Protein AF-A0A534T6M8-F1 (afdb_monomer_lite)

Structure (mmCIF, N/CA/C/O backbone):
data_AF-A0A534T6M8-F1
#
_entry.id   AF-A0A534T6M8-F1
#
loop_
_atom_site.group_PDB
_atom_site.id
_atom_site.type_symbol
_atom_site.label_atom_id
_atom_site.label_alt_id
_atom_site.label_comp_id
_atom_site.label_asym_id
_atom_site.label_entity_id
_atom_site.label_seq_id
_atom_site.pdbx_PDB_ins_code
_atom_site.Cartn_x
_atom_site.Cartn_y
_atom_site.Cartn_z
_atom_site.occupancy
_atom_site.B_iso_or_equiv
_atom_site.auth_seq_id
_atom_site.auth_comp_id
_atom_site.auth_asym_id
_atom_site.auth_atom_id
_atom_site.pdbx_PDB_model_num
ATOM 1 N N . MET A 1 1 ? -51.639 -43.976 -47.617 1.00 46.75 1 MET A N 1
ATOM 2 C CA . MET A 1 1 ? -50.199 -44.044 -47.299 1.00 46.75 1 MET A CA 1
ATOM 3 C C . MET A 1 1 ? -49.537 -42.845 -47.969 1.00 46.75 1 MET A C 1
ATOM 5 O O . MET A 1 1 ? -49.323 -42.901 -49.167 1.00 46.75 1 MET A O 1
ATOM 9 N N . SER A 1 2 ? -49.333 -41.735 -47.253 1.00 38.12 2 SER A N 1
ATOM 10 C CA . SER A 1 2 ? -48.495 -40.605 -47.702 1.00 38.12 2 SER A CA 1
ATOM 11 C C . SER A 1 2 ? -48.397 -39.552 -46.591 1.00 38.12 2 SER A C 1
ATOM 13 O O . SER A 1 2 ? -49.404 -39.088 -46.064 1.00 38.12 2 SER A O 1
ATOM 15 N N . TRP A 1 3 ? -47.159 -39.241 -46.237 1.00 34.34 3 TRP A N 1
ATOM 16 C CA . TRP A 1 3 ? -46.659 -38.315 -45.220 1.00 34.34 3 TRP A CA 1
ATOM 17 C C . TRP A 1 3 ? -46.841 -36.832 -45.621 1.00 34.34 3 TRP A C 1
ATOM 19 O O . TRP A 1 3 ? -46.656 -36.535 -46.802 1.00 34.34 3 TRP A O 1
ATOM 29 N N . PRO A 1 4 ? -47.137 -35.880 -44.708 1.00 51.78 4 PRO A N 1
ATOM 30 C CA . PRO A 1 4 ? -47.088 -34.450 -45.022 1.00 51.78 4 PRO A CA 1
ATOM 31 C C . PRO A 1 4 ? -45.669 -33.857 -44.849 1.00 51.78 4 PRO A C 1
ATOM 33 O O . PRO A 1 4 ? -44.950 -34.221 -43.916 1.00 51.78 4 PRO A O 1
ATOM 36 N N . PRO A 1 5 ? -45.237 -32.928 -45.719 1.00 46.88 5 PRO A N 1
ATOM 37 C CA . PRO A 1 5 ? -43.882 -32.388 -45.702 1.00 46.88 5 PRO A CA 1
ATOM 38 C C . PRO A 1 5 ? -43.632 -31.389 -44.556 1.00 46.88 5 PRO A C 1
ATOM 40 O O . PRO A 1 5 ? -44.304 -30.372 -44.432 1.00 46.88 5 PRO A O 1
ATOM 43 N N . GLY A 1 6 ? -42.604 -31.704 -43.761 1.00 40.06 6 GLY A N 1
ATOM 44 C CA . GLY A 1 6 ? -41.486 -30.827 -43.382 1.00 40.06 6 GLY A CA 1
ATOM 45 C C . GLY A 1 6 ? -41.773 -29.415 -42.863 1.00 40.06 6 GLY A C 1
ATOM 46 O O . GLY A 1 6 ? -41.867 -28.464 -43.630 1.00 40.06 6 GLY A O 1
ATOM 47 N N . ASN A 1 7 ? -41.734 -29.276 -41.539 1.00 42.38 7 ASN A N 1
ATOM 48 C CA . ASN A 1 7 ? -41.615 -28.013 -40.811 1.00 42.38 7 ASN A CA 1
ATOM 49 C C . ASN A 1 7 ? -40.232 -27.370 -41.076 1.00 42.38 7 ASN A C 1
ATOM 51 O O . ASN A 1 7 ? -39.205 -27.994 -40.804 1.00 42.38 7 ASN A O 1
ATOM 55 N N . ALA A 1 8 ? -40.180 -26.130 -41.570 1.00 51.59 8 ALA A N 1
ATOM 56 C CA . ALA A 1 8 ? -38.939 -25.355 -41.645 1.00 51.59 8 ALA A CA 1
ATOM 57 C C . ALA A 1 8 ? -38.644 -24.711 -40.275 1.00 51.59 8 ALA A C 1
ATOM 59 O O . ALA A 1 8 ? -39.512 -24.018 -39.738 1.00 51.59 8 ALA A O 1
ATOM 60 N N . PRO A 1 9 ? -37.445 -24.870 -39.683 1.00 44.50 9 PRO A N 1
ATOM 61 C CA . PRO A 1 9 ? -37.112 -24.162 -38.459 1.00 44.50 9 PRO A CA 1
ATOM 62 C C . PRO A 1 9 ? -36.810 -22.698 -38.795 1.00 44.50 9 PRO A C 1
ATOM 64 O O . PRO A 1 9 ? -35.793 -22.369 -39.410 1.00 44.50 9 PRO A O 1
ATOM 67 N N . GLY A 1 10 ? -37.703 -21.803 -38.370 1.00 42.62 10 GLY A N 1
ATOM 68 C CA . GLY A 1 10 ? -37.445 -20.369 -38.349 1.00 42.62 10 GLY A CA 1
ATOM 69 C C . GLY A 1 10 ? -36.170 -20.093 -37.555 1.00 42.62 10 GLY A C 1
ATOM 70 O O . GLY A 1 10 ? -36.115 -20.317 -36.345 1.00 42.62 10 GLY A O 1
ATOM 71 N N . ARG A 1 11 ? -35.130 -19.615 -38.245 1.00 46.28 11 ARG A N 1
ATOM 72 C CA . ARG A 1 11 ? -33.892 -19.127 -37.632 1.00 46.28 11 ARG A CA 1
ATOM 73 C C . ARG A 1 11 ? -34.246 -17.924 -36.760 1.00 46.28 11 ARG A C 1
ATOM 75 O O . ARG A 1 11 ? -34.300 -16.796 -37.238 1.00 46.28 11 ARG A O 1
ATOM 82 N N . ARG A 1 12 ? -34.489 -18.152 -35.467 1.00 47.19 12 ARG A N 1
ATOM 83 C CA . ARG A 1 12 ? -34.386 -17.091 -34.465 1.00 47.19 12 ARG A CA 1
ATOM 84 C C . ARG A 1 12 ? -32.921 -16.683 -34.433 1.00 47.19 12 ARG A C 1
ATOM 86 O O . ARG A 1 12 ? -32.090 -17.405 -33.890 1.00 47.19 12 ARG A O 1
ATOM 93 N N . ALA A 1 13 ? -32.603 -15.561 -35.072 1.00 44.47 13 ALA A N 1
ATOM 94 C CA . ALA A 1 13 ? -31.331 -14.892 -34.880 1.00 44.47 13 ALA A CA 1
ATOM 95 C C . ALA A 1 13 ? -31.206 -14.584 -33.383 1.00 44.47 13 ALA A C 1
ATOM 97 O O . ALA A 1 13 ? -31.861 -13.682 -32.862 1.00 44.47 13 ALA A O 1
ATOM 98 N N . ALA A 1 14 ? -30.426 -15.395 -32.671 1.00 51.09 14 ALA A N 1
ATOM 99 C CA . ALA A 1 14 ? -30.012 -15.082 -31.321 1.00 51.09 14 ALA A CA 1
ATOM 100 C C . ALA A 1 14 ? -29.134 -13.835 -31.430 1.00 51.09 14 ALA A C 1
ATOM 102 O O . ALA A 1 14 ? -28.000 -13.904 -31.901 1.00 51.09 14 ALA A O 1
ATOM 103 N N . ALA A 1 15 ? -29.689 -12.679 -31.070 1.00 52.09 15 ALA A N 1
ATOM 104 C CA . ALA A 1 15 ? -28.903 -11.475 -30.885 1.00 52.09 15 ALA A CA 1
ATOM 105 C C . ALA A 1 15 ? -27.841 -11.796 -29.829 1.00 52.09 15 ALA A C 1
ATOM 107 O O . ALA 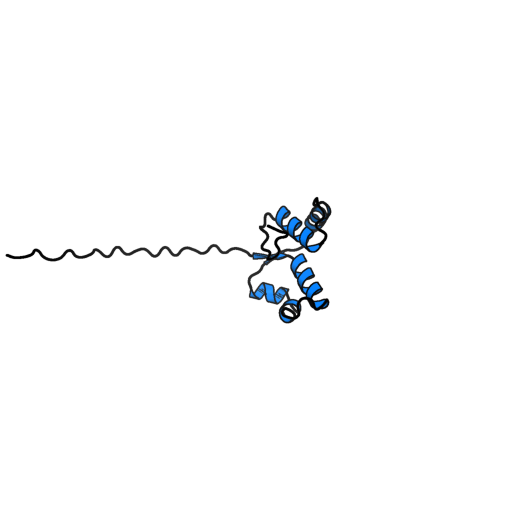A 1 15 ? -28.165 -11.968 -28.651 1.00 52.09 15 ALA A O 1
ATOM 108 N N . ALA A 1 16 ? -26.590 -11.942 -30.266 1.00 53.53 16 ALA A N 1
ATOM 109 C CA . ALA A 1 16 ? -25.448 -12.074 -29.383 1.00 53.53 16 ALA A CA 1
ATOM 110 C C . ALA A 1 16 ? -25.379 -10.793 -28.545 1.00 53.53 16 ALA A C 1
ATOM 112 O O . ALA A 1 16 ? -24.927 -9.741 -29.003 1.00 53.53 16 ALA A O 1
ATOM 113 N N . ARG A 1 17 ? -25.911 -10.862 -27.321 1.00 55.53 17 ARG A N 1
ATOM 114 C CA . ARG A 1 17 ? -25.719 -9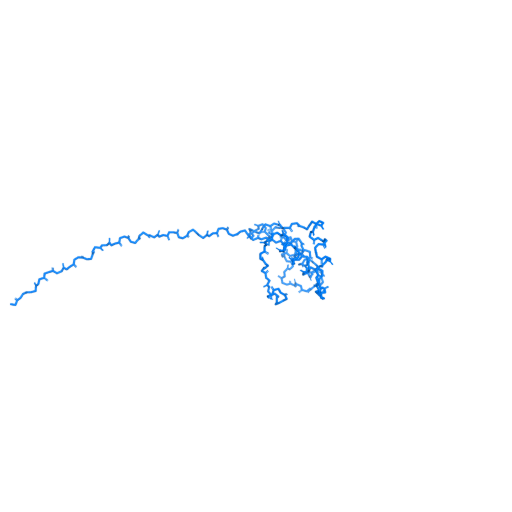.828 -26.312 1.00 55.53 17 ARG A CA 1
ATOM 115 C C . ARG A 1 17 ? -24.237 -9.863 -25.977 1.00 55.53 17 ARG A C 1
ATOM 117 O O . ARG A 1 17 ? -23.792 -10.734 -25.239 1.00 55.53 17 ARG A O 1
ATOM 124 N N . HIS A 1 18 ? -23.474 -8.953 -26.567 1.00 55.28 18 HIS A N 1
ATOM 125 C CA . HIS A 1 18 ? -22.116 -8.686 -26.130 1.00 55.28 18 HIS A CA 1
ATOM 126 C C . HIS A 1 18 ? -22.224 -8.172 -24.694 1.00 55.28 18 HIS A C 1
ATOM 128 O O . HIS A 1 18 ? -22.601 -7.023 -24.462 1.00 55.28 18 HIS A O 1
ATOM 134 N N . ALA A 1 19 ? -21.995 -9.055 -23.723 1.00 58.81 19 ALA A N 1
ATOM 135 C CA . ALA A 1 19 ? -21.863 -8.658 -22.337 1.00 58.81 19 ALA A CA 1
ATOM 136 C C . ALA A 1 19 ? -20.634 -7.750 -22.259 1.00 58.81 19 ALA A C 1
ATOM 138 O O . ALA A 1 19 ? -19.508 -8.185 -22.496 1.00 58.81 19 ALA A O 1
ATOM 139 N N . ARG A 1 20 ? -20.859 -6.462 -22.000 1.00 59.44 20 ARG A N 1
ATOM 140 C CA . ARG A 1 20 ? -19.779 -5.520 -21.740 1.00 59.44 20 ARG A CA 1
ATOM 141 C C . ARG A 1 20 ? -19.150 -5.949 -20.419 1.00 59.44 20 ARG A C 1
ATOM 143 O O . ARG A 1 20 ? -19.780 -5.806 -19.376 1.00 59.44 20 ARG A O 1
ATOM 150 N N . VAL A 1 21 ? -17.950 -6.523 -20.475 1.00 59.91 21 VAL A N 1
ATOM 151 C CA . VAL A 1 21 ? -17.159 -6.789 -19.271 1.00 59.91 21 VAL A CA 1
ATOM 152 C C . VAL A 1 21 ? -16.947 -5.431 -18.594 1.00 59.91 21 VAL A C 1
ATOM 154 O O . VAL A 1 21 ? -16.472 -4.506 -19.263 1.00 59.91 21 VAL A O 1
ATOM 157 N N . PRO A 1 22 ? -17.371 -5.245 -17.332 1.00 64.88 22 PRO A N 1
ATOM 158 C CA . PRO A 1 22 ? -17.131 -3.989 -16.646 1.00 64.88 22 PRO A CA 1
ATOM 159 C C . PRO A 1 22 ? -15.620 -3.772 -16.550 1.00 64.88 22 PRO A C 1
ATOM 161 O O . PRO A 1 22 ? -14.876 -4.676 -16.174 1.00 64.88 22 PRO A O 1
ATOM 164 N N . VAL A 1 23 ? -15.165 -2.576 -16.918 1.00 71.06 23 VAL A N 1
ATOM 165 C CA . VAL A 1 23 ? -13.782 -2.168 -16.668 1.00 71.06 23 VAL A CA 1
ATOM 166 C C . VAL A 1 23 ? -13.680 -1.922 -15.168 1.00 71.06 23 VAL A C 1
ATOM 168 O O . VAL A 1 23 ? -14.216 -0.936 -14.667 1.00 71.06 23 VAL A O 1
ATOM 171 N N . VAL A 1 24 ? -13.059 -2.854 -14.450 1.00 80.56 24 VAL A N 1
ATOM 172 C CA . VAL A 1 24 ? -12.774 -2.708 -13.022 1.00 80.56 24 VAL A CA 1
ATOM 173 C C . VAL A 1 24 ? -11.404 -2.055 -12.893 1.00 80.56 24 VAL A C 1
ATOM 175 O O . VAL A 1 24 ? -10.423 -2.560 -13.435 1.00 80.56 24 VAL A O 1
ATOM 178 N N . ALA A 1 25 ? -11.340 -0.917 -12.203 1.00 88.50 25 ALA A N 1
ATOM 179 C CA . ALA A 1 25 ? -10.069 -0.303 -11.848 1.00 88.50 25 ALA A CA 1
ATOM 180 C C . ALA A 1 25 ? -9.433 -1.101 -10.705 1.00 88.50 25 ALA A C 1
ATOM 182 O O . ALA A 1 25 ? -10.067 -1.322 -9.673 1.00 88.50 25 ALA A O 1
ATOM 183 N N . VAL A 1 26 ? -8.186 -1.528 -10.893 1.00 94.19 26 VAL A N 1
ATOM 184 C CA . VAL A 1 26 ? -7.397 -2.199 -9.856 1.00 94.19 26 VAL A CA 1
ATOM 185 C C . VAL A 1 26 ? -6.353 -1.216 -9.357 1.00 94.19 26 VAL A C 1
ATOM 187 O O . VAL A 1 26 ? -5.602 -0.652 -10.153 1.00 94.19 26 VAL A O 1
ATOM 190 N N . PHE A 1 27 ? -6.310 -1.009 -8.046 1.00 96.31 27 PHE A N 1
ATOM 191 C CA . PHE A 1 27 ? -5.356 -0.111 -7.412 1.00 96.31 27 PHE A CA 1
ATOM 192 C C . PHE A 1 27 ? -4.215 -0.901 -6.775 1.00 96.31 27 PHE A C 1
ATOM 194 O O . PHE A 1 27 ? -4.450 -1.946 -6.171 1.00 96.31 27 PHE A O 1
ATOM 201 N N . LEU A 1 28 ? -2.989 -0.381 -6.859 1.00 96.62 28 LEU A N 1
ATOM 202 C CA . LEU A 1 28 ? -1.867 -0.855 -6.054 1.00 96.62 28 LEU A CA 1
ATOM 203 C C . LEU A 1 28 ? -1.446 0.234 -5.069 1.00 96.62 28 LEU A C 1
ATOM 205 O O . LEU A 1 28 ? -1.034 1.330 -5.457 1.00 96.62 28 LEU A O 1
ATOM 209 N N . SER A 1 29 ? -1.542 -0.092 -3.783 1.00 97.75 29 SER A N 1
ATOM 210 C CA . SER A 1 29 ? -1.117 0.787 -2.699 1.00 97.75 29 SER A CA 1
ATOM 211 C C . SER A 1 29 ? 0.391 1.027 -2.721 1.00 97.75 29 SER A C 1
ATOM 213 O O . SER A 1 29 ? 1.185 0.096 -2.878 1.00 97.75 29 SER A O 1
ATOM 215 N N . ALA A 1 30 ? 0.800 2.267 -2.441 1.00 97.75 30 ALA A N 1
ATOM 216 C CA . ALA A 1 30 ? 2.193 2.587 -2.147 1.00 97.75 30 ALA A CA 1
ATOM 217 C C . ALA A 1 30 ? 2.761 1.766 -0.965 1.00 97.75 30 ALA A C 1
ATOM 219 O O . ALA A 1 30 ? 3.963 1.505 -0.938 1.00 97.75 30 ALA A O 1
ATOM 220 N N . ALA A 1 31 ? 1.922 1.297 -0.029 1.00 96.81 31 ALA A N 1
ATOM 221 C CA . ALA A 1 31 ? 2.326 0.384 1.043 1.00 96.81 31 ALA A CA 1
ATOM 222 C C . ALA A 1 31 ? 2.750 -0.983 0.490 1.00 96.81 31 ALA A C 1
ATOM 224 O O . ALA A 1 31 ? 3.797 -1.495 0.875 1.00 96.81 31 ALA A O 1
ATOM 225 N N . SER A 1 32 ? 2.000 -1.539 -0.467 1.00 95.69 32 SER A N 1
ATOM 226 C CA . SER A 1 32 ? 2.364 -2.793 -1.140 1.00 95.69 32 SER A CA 1
ATOM 227 C C . SER A 1 32 ? 3.653 -2.642 -1.945 1.00 95.69 32 SER A C 1
ATOM 229 O O . SER A 1 32 ? 4.507 -3.521 -1.907 1.00 95.69 32 SER A O 1
ATOM 231 N N . VAL A 1 33 ? 3.842 -1.512 -2.637 1.00 96.69 33 VAL A N 1
ATOM 232 C CA . VAL A 1 33 ? 5.101 -1.217 -3.346 1.00 96.69 33 VAL A CA 1
ATOM 233 C C . VAL A 1 33 ? 6.280 -1.171 -2.367 1.00 96.69 33 VAL A C 1
ATOM 235 O O . VAL A 1 33 ? 7.334 -1.770 -2.612 1.00 96.69 33 VAL A O 1
ATOM 238 N N . TRP A 1 34 ? 6.103 -0.490 -1.233 1.00 96.25 34 TRP A N 1
ATOM 239 C CA . TRP A 1 34 ? 7.110 -0.419 -0.178 1.00 96.25 34 TRP A CA 1
ATOM 240 C C . TRP A 1 34 ? 7.406 -1.805 0.421 1.00 96.25 34 TRP A C 1
ATOM 242 O O . TRP A 1 34 ? 8.569 -2.165 0.624 1.00 96.25 34 TRP A O 1
ATOM 252 N N . GLU A 1 35 ? 6.387 -2.634 0.625 1.00 94.81 35 GLU A N 1
ATOM 253 C CA . GLU A 1 35 ? 6.558 -3.993 1.122 1.00 94.81 35 GLU A CA 1
ATOM 254 C C . GLU A 1 35 ? 7.293 -4.895 0.111 1.00 94.81 35 GLU A C 1
ATOM 256 O O . GLU A 1 35 ? 8.260 -5.567 0.482 1.00 94.81 35 GLU A O 1
ATOM 261 N N . ILE A 1 36 ? 6.902 -4.873 -1.171 1.00 94.88 36 ILE A N 1
ATOM 262 C CA . ILE A 1 36 ? 7.543 -5.633 -2.260 1.00 94.88 36 ILE A CA 1
ATOM 263 C C . ILE A 1 36 ? 9.039 -5.318 -2.319 1.00 94.88 36 ILE A C 1
ATOM 265 O O . ILE A 1 36 ? 9.876 -6.224 -2.277 1.00 94.88 36 ILE A O 1
ATOM 269 N N . THR A 1 37 ? 9.388 -4.032 -2.374 1.00 95.69 37 THR A N 1
ATOM 270 C CA . THR A 1 37 ? 10.786 -3.586 -2.480 1.00 95.69 37 THR A CA 1
ATOM 271 C C . THR A 1 37 ? 11.583 -3.907 -1.212 1.00 95.69 37 THR A C 1
ATOM 273 O O . THR A 1 37 ? 12.736 -4.340 -1.292 1.00 95.69 37 THR A O 1
ATOM 276 N N . THR A 1 38 ? 10.960 -3.816 -0.032 1.00 94.69 38 THR A N 1
ATOM 277 C CA . THR A 1 38 ? 11.578 -4.210 1.245 1.00 94.69 38 THR A CA 1
ATOM 278 C C . THR A 1 38 ? 11.847 -5.713 1.306 1.00 94.69 38 THR A C 1
ATOM 280 O O . THR A 1 38 ? 12.959 -6.127 1.645 1.00 94.69 38 THR A O 1
ATOM 283 N N . LYS A 1 39 ? 10.863 -6.548 0.955 1.00 93.62 39 LYS A N 1
ATOM 284 C CA . LYS A 1 39 ? 11.003 -8.011 0.931 1.00 93.62 39 LYS A CA 1
ATOM 285 C C . LYS A 1 39 ? 12.041 -8.453 -0.108 1.00 93.62 39 LYS A C 1
ATOM 287 O O . LYS A 1 39 ? 12.829 -9.351 0.186 1.00 93.62 39 LYS A O 1
ATOM 292 N N . ALA A 1 40 ? 12.101 -7.803 -1.273 1.00 95.88 40 ALA A N 1
ATOM 293 C CA . ALA A 1 40 ? 13.129 -8.046 -2.287 1.00 95.88 40 ALA A CA 1
ATOM 294 C C . ALA A 1 40 ? 14.541 -7.733 -1.763 1.00 95.88 40 ALA A C 1
ATOM 296 O O . ALA A 1 40 ? 15.417 -8.593 -1.837 1.00 95.88 40 ALA A O 1
ATOM 297 N N . ARG A 1 41 ? 14.744 -6.561 -1.141 1.00 95.75 41 ARG A N 1
ATOM 298 C CA . ARG A 1 41 ? 16.022 -6.179 -0.507 1.00 95.75 41 ARG A CA 1
ATOM 299 C C . ARG A 1 41 ? 16.470 -7.178 0.564 1.00 95.75 41 ARG A C 1
ATOM 301 O O . ARG A 1 41 ? 17.657 -7.446 0.694 1.00 95.75 41 ARG A O 1
ATOM 308 N N . LEU A 1 42 ? 15.527 -7.727 1.331 1.00 96.38 42 LEU A N 1
ATOM 309 C CA . LEU A 1 42 ? 15.790 -8.742 2.359 1.00 96.38 42 LEU A CA 1
ATOM 310 C C . LEU A 1 42 ? 15.969 -10.164 1.791 1.00 96.38 42 LEU A C 1
ATOM 312 O O . LEU A 1 42 ? 16.067 -11.112 2.566 1.00 96.38 42 LEU A O 1
ATOM 316 N N . GLY A 1 43 ? 15.959 -10.343 0.465 1.00 94.81 43 GLY A N 1
ATOM 317 C CA . GLY A 1 43 ? 16.108 -11.648 -0.186 1.00 94.81 43 GLY A CA 1
ATOM 318 C C . GLY A 1 43 ? 14.888 -12.567 -0.061 1.00 94.81 43 GLY A C 1
ATOM 319 O O . GLY A 1 43 ? 14.964 -13.739 -0.418 1.00 94.81 43 GLY A O 1
ATOM 320 N N . LYS A 1 44 ? 13.747 -12.057 0.418 1.00 94.06 44 LYS A N 1
ATOM 321 C CA . LYS A 1 44 ? 12.515 -12.838 0.629 1.00 94.06 44 LYS A CA 1
ATOM 322 C C . LYS A 1 44 ? 11.701 -13.047 -0.653 1.00 94.06 44 LYS A C 1
ATOM 324 O O . LYS A 1 44 ? 10.818 -13.896 -0.674 1.00 94.06 44 LYS A O 1
ATOM 329 N N . LEU A 1 45 ? 11.996 -12.296 -1.719 1.00 91.69 45 LEU A N 1
ATOM 330 C CA . LEU A 1 45 ? 11.324 -12.391 -3.023 1.00 91.69 45 LEU A CA 1
ATOM 331 C C . LEU A 1 45 ? 12.317 -12.616 -4.181 1.00 91.69 45 LEU A C 1
ATOM 333 O O . LEU A 1 45 ? 12.381 -11.802 -5.104 1.00 91.69 45 LEU A O 1
ATOM 337 N N . PRO A 1 46 ? 13.079 -13.726 -4.194 1.00 89.38 46 PRO A N 1
ATOM 338 C CA . PRO A 1 46 ? 14.097 -13.963 -5.224 1.00 89.38 46 PRO A CA 1
ATOM 339 C C . PRO A 1 46 ? 13.506 -14.062 -6.640 1.00 89.38 46 PRO A C 1
ATOM 341 O O . PRO A 1 46 ? 14.166 -13.718 -7.615 1.00 89.38 46 PRO A O 1
ATOM 344 N N . ARG A 1 47 ? 12.240 -14.486 -6.766 1.00 91.75 47 ARG A N 1
ATOM 345 C CA . ARG A 1 47 ? 11.531 -14.584 -8.054 1.00 91.75 47 ARG A CA 1
ATOM 346 C C . ARG A 1 47 ? 10.921 -13.267 -8.537 1.00 91.75 47 ARG A C 1
ATOM 348 O O . ARG A 1 47 ? 10.502 -13.200 -9.684 1.00 91.75 47 ARG A O 1
ATOM 355 N N . ALA A 1 48 ? 10.863 -12.238 -7.690 1.00 88.25 48 ALA A N 1
ATOM 356 C CA . ALA A 1 48 ? 10.234 -10.959 -8.024 1.00 88.25 48 ALA A CA 1
ATOM 357 C C . ALA A 1 48 ? 11.245 -9.811 -8.164 1.00 88.25 48 ALA A C 1
ATOM 359 O O . ALA A 1 48 ? 10.837 -8.657 -8.211 1.00 88.25 48 ALA A O 1
ATOM 360 N N . LEU A 1 49 ? 12.552 -10.096 -8.247 1.00 92.81 49 LEU A N 1
ATOM 361 C CA . LEU A 1 49 ? 13.591 -9.059 -8.321 1.00 92.81 49 LEU A CA 1
ATOM 362 C C . LEU A 1 49 ? 13.419 -8.129 -9.530 1.00 92.81 49 LEU A C 1
ATOM 364 O O . LEU A 1 49 ? 13.575 -6.923 -9.386 1.00 92.81 49 LEU A O 1
ATOM 368 N N . ALA A 1 50 ? 13.041 -8.671 -10.692 1.00 93.06 50 ALA A N 1
ATOM 369 C CA . ALA A 1 50 ? 12.787 -7.868 -11.890 1.00 93.06 50 ALA A CA 1
ATOM 370 C C . ALA A 1 50 ? 11.600 -6.907 -11.705 1.00 93.06 50 ALA A C 1
ATOM 372 O O . ALA A 1 50 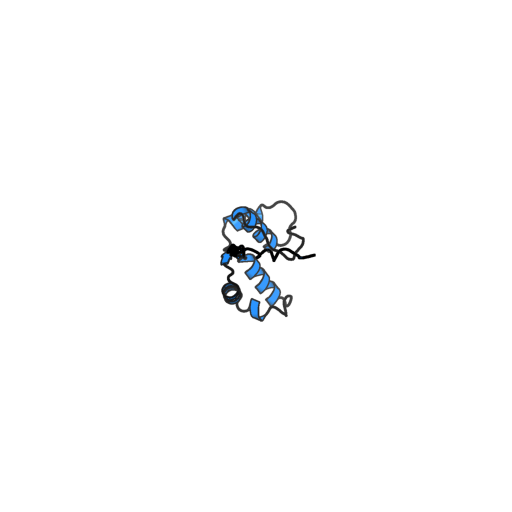? 11.676 -5.755 -12.112 1.00 93.06 50 ALA A O 1
ATOM 373 N N . VAL A 1 51 ? 10.531 -7.361 -11.040 1.00 93.50 51 VAL A N 1
ATOM 374 C CA . VAL A 1 51 ? 9.371 -6.517 -10.711 1.00 93.50 51 VAL A CA 1
ATOM 375 C C . VAL A 1 51 ? 9.744 -5.481 -9.652 1.00 93.50 51 VAL A C 1
ATOM 377 O O . VAL A 1 51 ? 9.401 -4.315 -9.782 1.00 93.50 51 VAL A O 1
ATOM 380 N N . ALA A 1 52 ? 10.476 -5.886 -8.614 1.00 95.88 52 ALA A N 1
ATOM 381 C CA . ALA A 1 52 ? 10.886 -5.007 -7.524 1.00 95.88 52 ALA A CA 1
ATOM 382 C C . ALA A 1 52 ? 11.883 -3.919 -7.960 1.00 95.88 52 ALA A C 1
ATOM 384 O O . ALA A 1 52 ? 11.997 -2.908 -7.271 1.00 95.88 52 ALA A O 1
ATOM 385 N N . ALA A 1 53 ? 12.591 -4.112 -9.079 1.00 96.25 53 ALA A N 1
ATOM 386 C CA . ALA A 1 53 ? 13.495 -3.113 -9.642 1.00 96.25 53 ALA A CA 1
ATOM 387 C C . ALA A 1 53 ? 12.751 -1.878 -10.181 1.00 96.25 53 ALA A C 1
ATOM 389 O O . ALA A 1 53 ? 13.281 -0.774 -10.086 1.00 96.25 53 ALA A O 1
ATOM 390 N N . ASP A 1 54 ? 11.535 -2.057 -10.707 1.00 97.19 54 ASP A N 1
ATOM 391 C CA . ASP A 1 54 ? 10.681 -0.972 -11.201 1.00 97.19 54 ASP A CA 1
ATOM 392 C C . ASP A 1 54 ? 9.195 -1.353 -11.087 1.00 97.19 54 ASP A C 1
ATOM 394 O O . ASP A 1 54 ? 8.519 -1.736 -12.049 1.00 97.19 54 ASP A O 1
ATOM 398 N N . VAL A 1 55 ? 8.681 -1.277 -9.858 1.00 96.69 55 VAL A N 1
ATOM 399 C CA . VAL A 1 55 ? 7.273 -1.581 -9.578 1.00 96.69 55 VAL A CA 1
ATOM 400 C C . VAL A 1 55 ? 6.323 -0.626 -10.321 1.00 96.69 55 VAL A C 1
ATOM 402 O O . VAL A 1 55 ? 5.341 -1.126 -10.869 1.00 96.69 55 VAL A O 1
ATOM 405 N N . PRO A 1 56 ? 6.577 0.699 -10.420 1.00 95.62 56 PRO A N 1
ATOM 406 C CA . PRO A 1 56 ? 5.739 1.597 -11.220 1.00 95.62 56 PRO A CA 1
ATOM 407 C C . PRO A 1 56 ? 5.601 1.183 -12.692 1.00 95.62 56 PRO A C 1
ATOM 409 O O . PRO A 1 56 ? 4.485 1.189 -13.218 1.00 95.62 56 PRO A O 1
ATOM 412 N N . ALA A 1 57 ? 6.686 0.773 -13.359 1.00 96.19 57 ALA A N 1
ATOM 413 C CA . ALA A 1 57 ? 6.601 0.275 -14.733 1.00 96.19 57 ALA A CA 1
ATOM 414 C C . ALA A 1 57 ? 5.798 -1.033 -14.820 1.00 96.19 57 ALA A C 1
ATOM 416 O O . ALA A 1 57 ? 4.955 -1.189 -15.709 1.00 96.19 57 ALA A O 1
ATOM 417 N N . ALA A 1 58 ? 6.000 -1.954 -13.870 1.00 95.75 58 ALA A N 1
ATOM 418 C CA . ALA A 1 58 ? 5.219 -3.184 -13.794 1.00 95.75 58 ALA A CA 1
ATOM 419 C C . ALA A 1 58 ? 3.719 -2.891 -13.602 1.00 95.75 58 ALA A C 1
ATOM 421 O O . ALA A 1 58 ? 2.898 -3.441 -14.333 1.00 95.75 58 ALA A O 1
ATOM 422 N N . MET A 1 59 ? 3.355 -1.971 -12.704 1.00 94.81 59 MET A N 1
ATOM 423 C CA . MET A 1 59 ? 1.972 -1.518 -12.502 1.00 94.81 59 MET A CA 1
ATOM 424 C C . MET A 1 59 ? 1.353 -0.977 -13.790 1.00 94.81 59 MET A C 1
ATOM 426 O O . MET A 1 59 ? 0.267 -1.410 -14.176 1.00 94.81 59 MET A O 1
ATOM 430 N N . ALA A 1 60 ? 2.058 -0.072 -14.477 1.00 93.94 60 ALA A N 1
ATOM 431 C CA . ALA A 1 60 ? 1.587 0.523 -15.724 1.00 93.94 60 ALA A CA 1
ATOM 432 C C . ALA A 1 60 ? 1.348 -0.544 -16.804 1.00 93.94 60 ALA A C 1
ATOM 434 O O . ALA A 1 60 ? 0.326 -0.510 -17.487 1.00 93.94 60 ALA A O 1
ATOM 435 N N . SER A 1 61 ? 2.240 -1.536 -16.908 1.00 94.81 61 SER A N 1
ATOM 436 C CA . SER A 1 61 ? 2.099 -2.647 -17.860 1.00 94.81 61 SER A CA 1
ATOM 437 C C . SER A 1 61 ? 0.887 -3.549 -17.588 1.00 94.81 61 SER A C 1
ATOM 439 O O . SER A 1 61 ? 0.367 -4.167 -18.513 1.00 94.81 61 SER A O 1
ATOM 441 N N . GLN A 1 62 ? 0.434 -3.617 -16.331 1.00 92.00 62 GLN A N 1
ATOM 442 C CA . GLN A 1 62 ? -0.709 -4.424 -15.891 1.00 92.00 62 GLN A CA 1
ATOM 443 C C . GLN A 1 62 ? -2.013 -3.614 -15.796 1.00 92.00 62 GLN A C 1
ATOM 445 O O . GLN A 1 62 ? -3.059 -4.174 -15.479 1.00 92.00 62 GLN A O 1
ATOM 450 N N . GLY A 1 63 ? -1.976 -2.302 -16.056 1.00 93.88 63 GLY A N 1
ATOM 451 C CA . GLY A 1 63 ? -3.146 -1.429 -15.930 1.00 93.88 63 GLY A CA 1
ATOM 452 C C . GLY A 1 63 ? -3.555 -1.132 -14.483 1.00 93.88 63 GLY A C 1
ATOM 453 O O . GLY A 1 63 ? -4.714 -0.796 -14.240 1.00 93.88 63 GLY A O 1
ATOM 454 N N . PHE A 1 64 ? -2.635 -1.255 -13.520 1.00 95.19 64 PHE A N 1
ATOM 455 C CA . PHE A 1 64 ? -2.901 -0.909 -12.123 1.00 95.19 64 PHE A CA 1
ATOM 456 C C . PHE A 1 64 ? -2.741 0.592 -11.882 1.00 95.19 64 PHE A C 1
ATOM 458 O O . PHE A 1 64 ? -1.734 1.195 -12.255 1.00 95.19 64 PHE A O 1
ATOM 465 N N . ALA A 1 65 ? -3.719 1.188 -11.206 1.00 95.75 65 ALA A N 1
ATOM 466 C CA . ALA A 1 65 ? -3.669 2.575 -10.772 1.00 95.75 65 ALA A CA 1
ATOM 467 C C . ALA A 1 65 ? -2.903 2.696 -9.440 1.00 95.75 65 ALA A C 1
ATOM 469 O O . ALA A 1 65 ? -3.115 1.889 -8.534 1.00 95.75 65 ALA A O 1
ATOM 470 N N . PRO A 1 66 ? -2.017 3.689 -9.266 1.00 96.56 66 PRO A N 1
ATOM 471 C CA . PRO A 1 66 ? -1.364 3.909 -7.982 1.00 96.56 66 PRO A CA 1
ATOM 472 C C . PRO A 1 66 ? -2.353 4.442 -6.941 1.00 96.56 66 PRO A C 1
ATOM 474 O O . PRO A 1 66 ? -3.173 5.307 -7.246 1.00 96.56 66 PRO A O 1
ATOM 477 N N . LEU A 1 67 ? -2.226 3.977 -5.695 1.00 97.75 67 LEU A N 1
ATOM 478 C CA . LEU A 1 67 ? -2.936 4.536 -4.545 1.00 97.75 67 LEU A CA 1
ATOM 479 C C . LEU A 1 67 ? -1.948 5.099 -3.515 1.00 97.75 67 LEU A C 1
ATOM 481 O O . LEU A 1 67 ? -1.236 4.364 -2.823 1.00 97.75 67 LEU A O 1
ATOM 485 N N . SER A 1 68 ? -1.918 6.428 -3.418 1.00 98.06 68 SER A N 1
ATOM 486 C CA . SER A 1 68 ? -1.026 7.174 -2.527 1.00 98.06 68 SER A CA 1
ATOM 487 C C . SER A 1 68 ? -1.395 7.007 -1.050 1.00 98.06 68 SER A C 1
ATOM 489 O O . SER A 1 68 ? -2.565 6.945 -0.671 1.00 98.06 68 SER A O 1
ATOM 491 N N . ILE A 1 69 ? -0.383 7.004 -0.181 1.00 98.38 69 ILE A N 1
ATOM 492 C CA . ILE A 1 69 ? -0.586 7.115 1.268 1.00 98.38 69 ILE A CA 1
ATOM 493 C C . ILE A 1 69 ? -0.758 8.594 1.622 1.00 98.38 69 ILE A C 1
ATOM 495 O O . ILE A 1 69 ? 0.039 9.435 1.212 1.00 98.38 69 ILE A O 1
ATOM 499 N N . THR A 1 70 ? -1.791 8.906 2.402 1.00 98.56 70 THR A N 1
ATOM 500 C CA . THR A 1 70 ? -2.082 10.252 2.904 1.00 98.56 70 THR A CA 1
ATOM 501 C C . THR A 1 70 ? -1.933 10.282 4.425 1.00 98.56 70 THR A C 1
ATOM 503 O O . THR A 1 70 ? -1.880 9.239 5.081 1.00 98.56 70 THR A O 1
ATOM 506 N N . ALA A 1 71 ? -1.907 11.478 5.017 1.00 98.62 71 ALA A N 1
ATOM 507 C CA . ALA A 1 71 ? -1.925 11.615 6.474 1.00 98.62 71 ALA A CA 1
ATOM 508 C C . ALA A 1 71 ? -3.188 10.993 7.104 1.00 98.62 71 ALA A C 1
ATOM 510 O O . ALA A 1 71 ? -3.107 10.410 8.183 1.00 98.62 71 ALA A O 1
ATOM 511 N N . ALA A 1 72 ? -4.334 11.051 6.412 1.00 98.62 72 ALA A N 1
ATOM 512 C CA . ALA A 1 72 ? -5.568 10.403 6.855 1.00 98.62 72 ALA A CA 1
ATOM 513 C C . ALA A 1 72 ? -5.418 8.874 6.897 1.00 98.62 72 ALA A C 1
ATOM 515 O O . ALA A 1 72 ? -5.774 8.256 7.901 1.00 98.62 72 ALA A O 1
ATOM 516 N N . HIS A 1 73 ? -4.798 8.280 5.867 1.00 98.38 73 HIS A N 1
ATOM 517 C CA . HIS A 1 73 ? -4.459 6.852 5.853 1.00 98.38 73 HIS A CA 1
ATOM 518 C C . HIS A 1 73 ? -3.568 6.480 7.044 1.00 98.38 73 HIS A C 1
ATOM 520 O O . HIS A 1 73 ? -3.865 5.530 7.766 1.00 98.38 73 HIS A O 1
ATOM 526 N N . ALA A 1 74 ? -2.523 7.268 7.313 1.00 97.88 74 ALA A N 1
ATOM 527 C CA . ALA A 1 74 ? -1.615 7.025 8.434 1.00 97.88 74 ALA A CA 1
ATOM 528 C C . ALA A 1 74 ? -2.305 7.137 9.807 1.00 97.88 74 ALA A C 1
ATOM 530 O O . ALA A 1 74 ? -2.126 6.262 10.658 1.00 97.88 74 ALA A O 1
ATOM 531 N N . GLN A 1 75 ? -3.130 8.167 10.020 1.00 98.00 75 GLN A N 1
ATOM 532 C CA . GLN A 1 75 ? -3.900 8.341 11.257 1.00 98.00 75 GLN A CA 1
ATOM 533 C C . GLN A 1 75 ? -4.869 7.173 11.479 1.00 98.00 75 GLN A C 1
ATOM 535 O O . GLN A 1 75 ? -4.969 6.635 12.587 1.00 98.00 75 GLN A O 1
ATOM 540 N N . ARG A 1 76 ? -5.573 6.748 10.422 1.00 96.94 76 ARG A N 1
ATOM 541 C CA . ARG A 1 76 ? -6.482 5.604 10.498 1.00 96.94 76 ARG A CA 1
ATOM 542 C C . ARG A 1 76 ? -5.718 4.318 10.805 1.00 96.94 76 ARG A C 1
ATOM 544 O O . ARG A 1 76 ? -6.066 3.652 11.774 1.00 96.94 76 ARG A O 1
ATOM 551 N N . ALA A 1 77 ? -4.624 4.035 10.101 1.00 96.06 77 ALA A N 1
ATOM 552 C CA . ALA A 1 77 ? -3.779 2.867 10.352 1.00 96.06 77 ALA A CA 1
ATOM 553 C C . ALA A 1 77 ? -3.268 2.810 11.803 1.00 96.06 77 ALA A C 1
ATOM 555 O O . ALA A 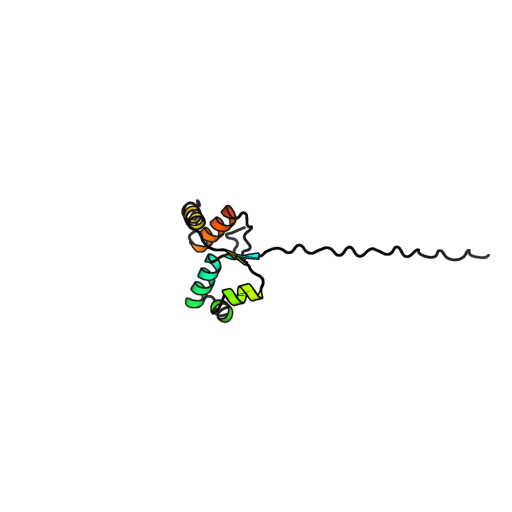1 77 ? -3.276 1.747 12.425 1.00 96.06 77 ALA A O 1
ATOM 556 N N . GLY A 1 78 ? -2.874 3.947 12.386 1.00 94.88 78 GLY A N 1
ATOM 557 C CA . GLY A 1 78 ? -2.433 4.032 13.784 1.00 94.88 78 GLY A CA 1
ATOM 558 C C . GLY A 1 78 ? -3.540 3.762 14.812 1.00 94.88 78 GLY A C 1
ATOM 559 O O . GLY A 1 78 ? -3.257 3.264 15.895 1.00 94.88 78 GLY A O 1
ATOM 560 N N . SER A 1 79 ? -4.799 4.029 14.459 1.00 94.81 79 SER A N 1
ATOM 561 C CA . SER A 1 79 ? -5.958 3.895 15.358 1.00 94.81 79 SER A CA 1
ATOM 562 C C . SER A 1 79 ? -6.711 2.566 15.253 1.00 94.81 79 SER A C 1
ATOM 564 O O . SER A 1 79 ? -7.599 2.319 16.068 1.00 94.81 79 SER A O 1
ATOM 566 N N . LEU A 1 80 ? -6.383 1.703 14.280 1.00 92.50 80 LEU A N 1
ATOM 567 C CA . LEU A 1 80 ? -7.059 0.411 14.124 1.00 92.50 80 LEU A CA 1
ATOM 568 C C . LE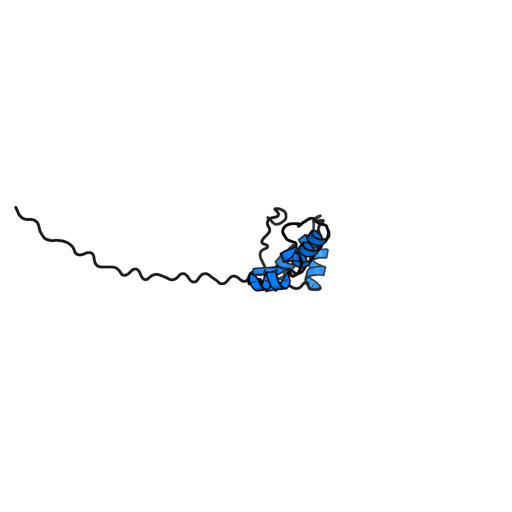U A 1 80 ? -6.934 -0.451 15.401 1.00 92.50 80 LEU A C 1
ATOM 570 O O . LEU A 1 80 ? -5.825 -0.597 15.933 1.00 92.50 80 LEU A O 1
ATOM 574 N N . PRO A 1 81 ? -8.038 -1.032 15.902 1.00 86.38 81 PRO A N 1
ATOM 575 C CA . PRO A 1 81 ? -7.997 -1.916 17.059 1.00 86.38 81 PRO A CA 1
ATOM 576 C C . PRO A 1 81 ? -7.278 -3.232 16.727 1.00 86.38 81 PRO A C 1
ATOM 578 O O . PRO A 1 81 ? -7.072 -3.584 15.566 1.00 86.38 81 PRO A O 1
ATOM 581 N N . GLY A 1 82 ? -6.917 -3.986 17.763 1.00 78.69 82 GLY A N 1
ATOM 582 C CA . GLY A 1 82 ? -6.286 -5.295 17.611 1.00 78.69 82 GLY A CA 1
ATOM 583 C C . GLY A 1 82 ? -4.775 -5.240 17.382 1.00 78.69 82 GLY A C 1
ATOM 584 O O . GLY A 1 82 ? -4.160 -4.187 17.212 1.00 78.69 82 GLY A O 1
ATOM 585 N N . SER A 1 83 ? -4.162 -6.421 17.418 1.00 68.25 83 SER A N 1
ATOM 586 C CA . SER A 1 83 ? -2.712 -6.588 17.394 1.00 68.25 83 SER A CA 1
ATOM 587 C C . SER A 1 83 ? -2.157 -6.874 16.001 1.00 68.25 83 SER A C 1
ATOM 589 O O . SER A 1 83 ? -1.158 -7.589 15.930 1.00 68.25 83 SER A O 1
ATOM 591 N N . HIS A 1 84 ? -2.777 -6.401 14.906 1.00 64.56 84 HIS A N 1
ATOM 592 C CA . HIS A 1 84 ? -2.131 -6.472 13.585 1.00 64.56 84 HIS A CA 1
ATOM 593 C C . HIS A 1 84 ? -0.729 -5.881 13.735 1.00 64.56 84 HIS A C 1
ATOM 595 O O . HIS A 1 84 ? -0.587 -4.692 14.028 1.00 64.56 84 HIS A O 1
ATOM 601 N N . ARG A 1 85 ? 0.289 -6.748 13.677 1.00 69.38 85 ARG A N 1
ATOM 602 C CA . ARG A 1 85 ? 1.666 -6.375 14.020 1.00 69.38 85 ARG A CA 1
ATOM 603 C C . ARG A 1 85 ? 2.374 -5.741 12.838 1.00 69.38 85 ARG A C 1
ATOM 605 O O . ARG A 1 85 ? 3.328 -5.001 13.055 1.00 69.38 85 ARG A O 1
ATOM 612 N N . ASP A 1 86 ? 1.920 -6.034 11.622 1.00 87.62 86 ASP A N 1
ATOM 613 C CA . ASP A 1 86 ? 2.546 -5.509 10.422 1.00 87.62 86 ASP A CA 1
ATOM 614 C C . ASP A 1 86 ? 2.018 -4.096 10.108 1.00 87.62 86 ASP A C 1
ATOM 616 O O . ASP A 1 86 ? 0.810 -3.911 9.907 1.00 87.62 86 ASP A O 1
ATOM 620 N N . PRO A 1 87 ? 2.886 -3.068 10.083 1.00 90.62 87 PRO A N 1
ATOM 621 C CA . PRO A 1 87 ? 2.487 -1.724 9.684 1.00 90.62 87 PRO A CA 1
ATOM 622 C C . PRO A 1 87 ? 1.950 -1.644 8.244 1.00 90.62 87 PRO A C 1
ATOM 624 O O . PRO A 1 87 ? 1.133 -0.761 7.973 1.00 90.62 87 PRO A O 1
ATOM 627 N N . PHE A 1 88 ? 2.364 -2.532 7.332 1.00 93.12 88 PHE A N 1
ATOM 628 C CA . PHE A 1 88 ? 1.852 -2.565 5.959 1.00 93.12 88 PHE A CA 1
ATOM 629 C C . PHE A 1 88 ? 0.399 -3.022 5.922 1.00 93.12 88 PHE A C 1
ATOM 631 O O . PHE A 1 88 ? -0.427 -2.340 5.318 1.00 93.12 88 PHE A O 1
ATOM 638 N N . ASP A 1 89 ? 0.059 -4.088 6.648 1.00 91.50 89 ASP A N 1
ATOM 639 C CA . ASP A 1 89 ? -1.317 -4.586 6.715 1.00 91.50 89 ASP A CA 1
ATOM 640 C C . ASP A 1 89 ? -2.264 -3.530 7.275 1.00 91.50 89 ASP A C 1
ATOM 642 O O . ASP A 1 89 ? -3.326 -3.262 6.715 1.00 91.50 89 ASP A O 1
ATOM 646 N N . ARG A 1 90 ? -1.846 -2.849 8.348 1.00 94.38 90 ARG A N 1
ATOM 647 C CA . ARG A 1 90 ? -2.634 -1.761 8.942 1.00 94.38 90 ARG A CA 1
ATOM 648 C C . ARG A 1 90 ? -2.858 -0.613 7.963 1.00 94.38 90 ARG A C 1
ATOM 650 O O . ARG A 1 90 ? -3.930 -0.013 7.967 1.00 94.38 90 ARG A O 1
ATOM 657 N N . MET A 1 91 ? -1.861 -0.299 7.137 1.00 96.69 91 MET A N 1
ATOM 658 C CA . MET A 1 91 ? -1.999 0.716 6.096 1.00 96.69 91 MET A CA 1
ATOM 659 C C . MET A 1 91 ? -2.973 0.272 4.998 1.00 96.69 91 MET A C 1
ATOM 661 O O . MET A 1 91 ? -3.798 1.076 4.571 1.00 96.69 91 MET A O 1
ATOM 665 N N . LEU A 1 92 ? -2.926 -0.997 4.582 1.00 95.12 92 LEU A N 1
ATOM 666 C CA . LEU A 1 92 ? -3.851 -1.543 3.585 1.00 95.12 92 LEU A CA 1
ATOM 667 C C . LEU A 1 92 ? -5.297 -1.526 4.084 1.00 95.12 92 LEU A C 1
ATOM 669 O O . LEU A 1 92 ? -6.168 -1.046 3.363 1.00 95.12 92 LEU A O 1
ATOM 673 N N . VAL A 1 93 ? -5.544 -1.943 5.332 1.00 94.19 93 VAL A N 1
ATOM 674 C CA . VAL A 1 93 ? -6.875 -1.837 5.958 1.00 94.19 93 VAL A CA 1
ATOM 675 C C . VAL A 1 93 ? -7.334 -0.383 6.018 1.00 94.19 93 VAL A C 1
ATOM 677 O O . VAL A 1 93 ? -8.474 -0.084 5.682 1.00 94.19 93 VAL A O 1
ATOM 680 N N . ALA A 1 94 ? -6.457 0.542 6.411 1.00 96.44 94 ALA A N 1
ATOM 681 C CA . ALA A 1 94 ? -6.807 1.954 6.506 1.00 96.44 94 ALA A CA 1
ATOM 682 C C . ALA A 1 94 ? -7.164 2.584 5.152 1.00 96.44 94 ALA A C 1
ATOM 684 O O . ALA A 1 94 ? -8.092 3.386 5.087 1.00 96.44 94 ALA A O 1
ATOM 685 N N . GLN A 1 95 ? -6.437 2.238 4.087 1.00 97.44 95 GLN A N 1
ATOM 686 C CA . GLN A 1 95 ? -6.751 2.695 2.733 1.00 97.44 95 GLN A CA 1
ATOM 687 C C . GLN A 1 95 ? -8.040 2.067 2.211 1.00 97.44 95 GLN A C 1
ATOM 689 O O . GLN A 1 95 ? -8.866 2.775 1.652 1.00 97.44 95 GLN A O 1
ATOM 694 N N . ALA A 1 96 ? -8.247 0.769 2.431 1.00 95.56 96 ALA A N 1
ATOM 695 C CA . ALA A 1 96 ? -9.480 0.088 2.049 1.00 95.56 96 ALA A CA 1
ATOM 696 C C . ALA A 1 96 ? -10.714 0.707 2.719 1.00 95.56 96 ALA A C 1
ATOM 698 O O . ALA A 1 96 ? -11.704 0.994 2.049 1.00 95.56 96 ALA A O 1
ATOM 699 N N . ASP A 1 97 ? -10.619 0.970 4.023 1.00 95.81 97 ASP A N 1
ATOM 700 C CA . ASP A 1 97 ? -11.680 1.581 4.824 1.00 95.81 97 ASP A CA 1
ATOM 701 C C . ASP A 1 97 ? -11.989 3.020 4.376 1.00 95.81 97 ASP A C 1
ATOM 703 O O . ASP A 1 97 ? -13.147 3.371 4.169 1.00 95.81 97 ASP A O 1
ATOM 707 N N . LEU A 1 98 ? -10.962 3.855 4.170 1.00 97.94 98 LEU A N 1
ATOM 708 C CA . LEU A 1 98 ? -11.156 5.265 3.809 1.00 97.94 98 LEU A CA 1
ATOM 709 C C . LEU A 1 98 ? -11.536 5.487 2.339 1.00 97.94 98 LEU A C 1
ATOM 711 O O . LEU A 1 98 ? -12.270 6.428 2.047 1.00 97.94 98 LEU A O 1
ATOM 715 N N . GLU A 1 99 ? -11.064 4.637 1.427 1.00 97.06 99 GLU A N 1
ATOM 716 C CA . GLU A 1 99 ? -11.326 4.758 -0.015 1.00 97.06 99 GLU A CA 1
ATOM 717 C C . GLU A 1 99 ? -12.527 3.907 -0.470 1.00 97.06 99 GLU A C 1
ATOM 719 O O . GLU A 1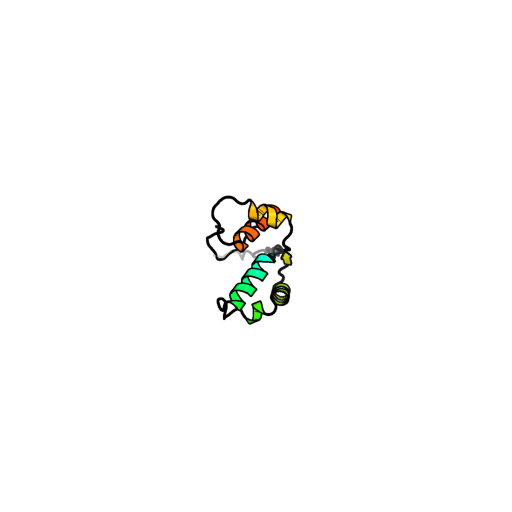 99 ? -12.926 3.961 -1.634 1.00 97.06 99 GLU A O 1
ATOM 724 N N . GLY A 1 100 ? -13.116 3.104 0.426 1.00 95.56 100 GLY A N 1
ATOM 725 C CA . GLY A 1 100 ? -14.223 2.201 0.099 1.00 95.56 100 GLY A CA 1
ATOM 726 C C . GLY A 1 100 ? -13.828 1.108 -0.899 1.00 95.56 100 GLY A C 1
ATOM 727 O O . GLY A 1 100 ? -14.639 0.709 -1.739 1.00 95.56 100 GLY A O 1
ATOM 728 N N . LEU A 1 101 ? -12.574 0.652 -0.839 1.00 93.38 101 LEU A N 1
ATOM 729 C CA . LEU A 1 101 ? -12.001 -0.312 -1.776 1.00 93.38 101 LEU A CA 1
ATOM 730 C C . LEU A 1 101 ? -11.905 -1.703 -1.133 1.00 93.38 101 LEU A C 1
ATOM 732 O O . LEU A 1 101 ? -11.347 -1.825 -0.043 1.00 93.38 101 LEU A O 1
ATOM 736 N N . PRO A 1 102 ? -12.376 -2.774 -1.797 1.00 92.06 102 PRO A N 1
ATOM 737 C CA . PRO A 1 102 ? -12.123 -4.129 -1.324 1.00 92.06 102 PRO A CA 1
ATOM 738 C C . PRO A 1 102 ? -10.630 -4.470 -1.441 1.00 92.06 102 PRO A C 1
ATOM 740 O O . PRO A 1 102 ? -9.979 -4.128 -2.432 1.00 92.06 102 PRO A O 1
ATOM 743 N N . ILE A 1 103 ? -10.092 -5.180 -0.446 1.00 90.75 103 ILE A N 1
ATOM 744 C CA . ILE A 1 103 ? -8.722 -5.705 -0.485 1.00 90.75 103 ILE A CA 1
ATOM 745 C C . ILE A 1 103 ? -8.720 -7.027 -1.250 1.00 90.75 103 ILE A C 1
ATOM 747 O O . ILE A 1 103 ? -9.556 -7.894 -1.016 1.00 90.75 103 ILE A O 1
ATOM 751 N N . VAL A 1 104 ? -7.744 -7.194 -2.141 1.00 87.12 104 VAL A N 1
ATOM 752 C CA . VAL A 1 104 ? -7.410 -8.489 -2.740 1.00 87.12 104 VAL A CA 1
ATOM 753 C C . VAL A 1 104 ? -6.057 -8.906 -2.185 1.00 87.12 104 VAL A C 1
ATOM 755 O O . VAL A 1 104 ? -5.047 -8.262 -2.467 1.00 87.12 104 VAL A O 1
ATOM 758 N N . SER A 1 105 ? -6.037 -9.968 -1.385 1.00 81.69 105 SER A N 1
ATOM 759 C CA . SER A 1 105 ? -4.819 -10.517 -0.792 1.00 81.69 105 SER A CA 1
ATOM 760 C C . SER A 1 105 ? -4.772 -12.032 -0.969 1.00 81.69 105 SER A C 1
ATOM 762 O O . SER A 1 105 ? -5.796 -12.689 -1.110 1.00 81.69 105 SER A O 1
ATOM 764 N N . MET A 1 106 ? -3.559 -12.580 -0.982 1.00 72.19 106 MET A N 1
ATOM 765 C CA . MET A 1 106 ? -3.320 -14.024 -0.855 1.00 72.19 106 MET A CA 1
ATOM 766 C C . MET A 1 106 ? -3.147 -14.439 0.615 1.00 72.19 106 MET A C 1
ATOM 768 O O . MET A 1 106 ? -2.950 -15.619 0.896 1.00 72.19 106 MET A O 1
ATOM 772 N N . ASP A 1 107 ? -3.142 -13.470 1.533 1.00 65.94 107 ASP A N 1
ATOM 773 C CA . ASP A 1 107 ? -2.994 -13.685 2.967 1.00 65.94 107 ASP A CA 1
ATOM 774 C C . ASP A 1 107 ? -4.369 -13.741 3.643 1.00 65.94 107 ASP A C 1
ATOM 776 O O . ASP A 1 107 ? -5.181 -12.830 3.474 1.00 65.94 107 ASP A O 1
ATOM 780 N N . ALA A 1 108 ? -4.594 -14.782 4.447 1.00 58.47 108 ALA A N 1
ATOM 781 C CA . ALA A 1 108 ? -5.839 -15.018 5.183 1.00 58.47 108 ALA A CA 1
ATOM 782 C C . ALA A 1 108 ? -6.091 -13.979 6.293 1.00 58.47 108 ALA A C 1
ATOM 784 O O . ALA A 1 108 ? -7.150 -13.965 6.908 1.00 58.47 108 ALA A O 1
ATOM 785 N N . VAL A 1 109 ? -5.117 -13.107 6.575 1.00 58.53 109 VAL A N 1
ATOM 786 C CA . VAL A 1 109 ? -5.233 -12.002 7.543 1.00 58.53 109 VAL A CA 1
ATOM 787 C C . VAL A 1 109 ? -6.306 -10.970 7.144 1.00 58.53 109 VAL A C 1
ATOM 789 O O . VAL A 1 109 ? -6.730 -10.189 7.997 1.00 58.53 109 VAL A O 1
ATOM 792 N N . PHE A 1 110 ? -6.757 -10.968 5.883 1.00 53.81 110 PHE A N 1
ATOM 793 C CA . PHE A 1 110 ? -7.746 -10.021 5.350 1.00 53.81 110 PHE A CA 1
ATOM 794 C C . PHE A 1 110 ? -9.110 -10.643 4.984 1.00 53.81 110 PHE A C 1
ATOM 796 O O . PHE A 1 110 ? -9.935 -9.921 4.421 1.00 53.81 110 PHE A O 1
ATOM 803 N N . ASP A 1 111 ? -9.338 -11.932 5.280 1.00 49.06 111 ASP A N 1
ATOM 804 C CA . ASP A 1 111 ? -10.616 -12.640 5.043 1.00 49.06 111 ASP A CA 1
ATOM 805 C C . ASP A 1 111 ? -11.651 -12.430 6.168 1.00 49.06 111 ASP A C 1
ATOM 807 O O . ASP A 1 111 ? -11.255 -12.339 7.357 1.00 49.06 111 ASP A O 1
#

Foldseek 3Di:
DDDDDDDDDDPPPPPPPPPDDDPDAAADEPLNLVVLLVCVVVVNCVPCVVCNVPVPVVCVVVRHHYDYQDPQLVVQLVPDDDCPPDSSVSSVVSCCVVVVHQDDDPDPVRD

Secondary structure (DSSP, 8-state):
--PPP--------------------EEEEHHHHHHHHHHHHTTS-GGGHHHHH-HHHHHHHHTEEEE---HHHHHHHHH--S----HHHHHHHHHHHHHT-----SSGGG-

Sequence (111 aa):
MSWPPGNAPGRRAAAARHARVPVVAVFLSAASVWEITTKARLGKLPRALAVAADVPAAMASQGFAPLSITAAHAQRAGSLPGSHRDPFDRMLVAQADLEGLPIVSMDAVFD

Radius of gyration: 25.09 Å; chains: 1; bounding box: 66×56×65 Å

pLDDT: mean 82.58, std 19.4, range [34.34, 98.62]